Protein AF-A0A1I7LED2-F1 (afdb_monomer_lite)

Structure (mmCIF, N/CA/C/O backbone):
data_AF-A0A1I7LED2-F1
#
_entry.id   AF-A0A1I7LED2-F1
#
loop_
_atom_site.group_PDB
_atom_site.id
_atom_site.type_symbol
_atom_site.label_atom_id
_atom_site.label_alt_id
_atom_site.label_comp_id
_atom_site.label_asym_id
_atom_site.label_entity_id
_atom_site.label_seq_id
_atom_site.pdbx_PDB_ins_code
_atom_site.Cartn_x
_atom_site.Cartn_y
_atom_site.Cartn_z
_atom_site.occupancy
_atom_site.B_iso_or_equiv
_atom_site.auth_seq_id
_atom_site.auth_comp_id
_atom_site.auth_asym_id
_atom_site.auth_atom_id
_atom_site.pdbx_PDB_model_num
ATOM 1 N N . MET A 1 1 ? -9.616 -20.997 16.474 1.00 65.56 1 MET A N 1
ATOM 2 C CA . MET A 1 1 ? -8.635 -20.057 17.051 1.00 65.56 1 MET A CA 1
ATOM 3 C C . MET A 1 1 ? -9.443 -18.910 17.607 1.00 65.56 1 MET A C 1
ATOM 5 O O . MET A 1 1 ? -10.300 -18.427 16.879 1.00 65.56 1 MET A O 1
ATOM 9 N N . ASP A 1 2 ? -9.260 -18.569 18.878 1.00 90.12 2 ASP A N 1
ATOM 10 C CA . ASP A 1 2 ? -10.012 -17.476 19.495 1.00 90.12 2 ASP A CA 1
ATOM 11 C C . ASP A 1 2 ? -9.354 -16.146 19.105 1.00 90.12 2 ASP A C 1
ATOM 13 O O . ASP A 1 2 ? -8.132 -16.003 19.221 1.00 90.12 2 ASP A O 1
ATOM 17 N N . VAL A 1 3 ? -10.131 -15.218 18.549 1.00 92.25 3 VAL A N 1
ATOM 18 C CA . VAL A 1 3 ? -9.619 -13.919 18.093 1.00 92.25 3 VAL A CA 1
ATOM 19 C C . VAL A 1 3 ? -9.541 -12.992 19.301 1.00 92.25 3 VAL A C 1
ATOM 21 O O . VAL A 1 3 ? -10.477 -12.922 20.092 1.00 92.25 3 VAL A O 1
ATOM 24 N N . ARG A 1 4 ? -8.418 -12.281 19.464 1.00 97.19 4 ARG A N 1
ATOM 25 C CA . ARG A 1 4 ? -8.258 -11.333 20.578 1.00 97.19 4 ARG A CA 1
ATOM 26 C C . ARG A 1 4 ? -9.346 -10.247 20.512 1.00 97.19 4 ARG A C 1
ATOM 28 O O . ARG A 1 4 ? -9.600 -9.762 19.406 1.00 97.19 4 ARG A O 1
ATOM 35 N N . PRO A 1 5 ? -9.945 -9.822 21.640 1.00 97.12 5 PRO A N 1
ATOM 36 C CA . PRO A 1 5 ? -11.006 -8.811 21.642 1.00 97.12 5 PRO A CA 1
ATOM 37 C C . PRO A 1 5 ? -10.630 -7.513 20.918 1.00 97.12 5 PRO A C 1
ATOM 39 O O . PRO A 1 5 ? -11.453 -6.943 20.212 1.00 97.12 5 PRO A O 1
ATOM 42 N N . GLU A 1 6 ? -9.375 -7.079 21.025 1.00 97.50 6 GLU A N 1
ATOM 43 C CA . GLU A 1 6 ? -8.868 -5.870 20.370 1.00 97.50 6 GLU A CA 1
ATOM 44 C C . GLU A 1 6 ? -8.836 -6.020 18.844 1.00 97.50 6 GLU A C 1
ATOM 46 O O . GLU A 1 6 ? -9.140 -5.075 18.121 1.00 97.50 6 GLU A O 1
ATOM 51 N N . ILE A 1 7 ? -8.513 -7.222 18.350 1.00 97.31 7 ILE A N 1
ATOM 52 C CA . ILE A 1 7 ? -8.543 -7.535 16.916 1.00 97.31 7 ILE A CA 1
ATOM 53 C C . ILE A 1 7 ? -9.991 -7.561 16.425 1.00 97.31 7 ILE A C 1
ATOM 55 O O . ILE A 1 7 ? -10.271 -7.021 15.361 1.00 97.31 7 ILE A O 1
ATOM 59 N N . ALA A 1 8 ? -10.906 -8.163 17.190 1.00 97.12 8 ALA A N 1
ATOM 60 C CA . ALA A 1 8 ? -12.321 -8.215 16.831 1.00 97.12 8 ALA A CA 1
ATOM 61 C C . ALA A 1 8 ? -12.932 -6.806 16.750 1.00 97.12 8 ALA A C 1
ATOM 63 O O . ALA A 1 8 ? -13.506 -6.448 15.726 1.00 97.12 8 ALA A O 1
ATOM 64 N N . TRP A 1 9 ? -12.721 -5.981 17.779 1.00 97.88 9 TRP A N 1
ATOM 65 C CA . TRP A 1 9 ? -13.191 -4.595 17.800 1.00 97.88 9 TRP A CA 1
ATOM 66 C C . TRP A 1 9 ? -12.614 -3.765 16.646 1.00 97.88 9 TRP A C 1
ATOM 68 O O . TRP A 1 9 ? -13.339 -3.017 15.992 1.00 97.88 9 TRP A O 1
ATOM 78 N N . PHE A 1 10 ? -11.316 -3.903 16.357 1.00 98.25 10 PHE A N 1
ATOM 79 C CA . PHE A 1 10 ? -10.696 -3.143 15.273 1.00 98.25 10 PHE A CA 1
ATOM 80 C C . PHE A 1 10 ? -11.151 -3.624 13.889 1.00 98.25 10 PHE A C 1
ATOM 82 O O . PHE A 1 10 ? -11.354 -2.808 12.992 1.00 98.25 10 PHE A O 1
ATOM 89 N N . ALA A 1 11 ? -11.399 -4.927 13.725 1.00 98.12 11 ALA A N 1
ATOM 90 C CA . ALA A 1 11 ? -11.987 -5.473 12.506 1.00 98.12 11 ALA A CA 1
ATOM 91 C C . ALA A 1 11 ? -13.394 -4.906 12.234 1.00 98.12 11 ALA A C 1
ATOM 93 O O . ALA A 1 11 ? -13.742 -4.686 11.075 1.00 98.12 11 ALA A O 1
ATOM 94 N N . GLU A 1 12 ? -14.183 -4.605 13.271 1.00 97.94 12 GLU A N 1
ATOM 95 C CA . GLU A 1 12 ? -15.464 -3.900 13.107 1.00 97.94 12 GLU A CA 1
ATOM 96 C C . GLU A 1 12 ? -15.264 -2.474 12.567 1.00 97.94 12 GLU A C 1
ATOM 98 O O . GLU A 1 12 ? -15.988 -2.059 11.661 1.00 97.94 12 GLU A O 1
ATOM 103 N N . GLN A 1 13 ? -14.246 -1.745 13.048 1.00 98.38 13 GLN A N 1
ATOM 104 C CA . GLN A 1 13 ? -13.917 -0.404 12.533 1.00 98.38 13 GLN A CA 1
ATOM 105 C C . GLN A 1 13 ? -13.469 -0.458 11.065 1.00 98.38 13 GLN A C 1
ATOM 107 O O . GLN A 1 13 ? -13.922 0.336 10.238 1.00 98.38 13 GLN A O 1
ATOM 112 N N . MET A 1 14 ? -12.625 -1.439 10.730 1.00 98.19 14 MET A N 1
ATOM 113 C CA . MET A 1 14 ? -12.206 -1.729 9.357 1.00 98.19 14 MET A CA 1
ATOM 114 C C . MET A 1 14 ? -13.409 -2.015 8.450 1.00 98.19 14 MET A C 1
ATOM 116 O O . MET A 1 14 ? -13.525 -1.408 7.384 1.00 98.19 14 MET A O 1
ATOM 120 N N . SER A 1 15 ? -14.328 -2.885 8.888 1.00 97.56 15 SER A N 1
ATOM 121 C CA . SER A 1 15 ? -15.534 -3.244 8.132 1.00 97.56 15 SER A CA 1
ATOM 122 C C . SER A 1 15 ? -16.429 -2.034 7.881 1.00 97.56 15 SER A C 1
ATOM 124 O O . SER A 1 15 ? -16.829 -1.811 6.742 1.00 97.56 15 SER A O 1
ATOM 126 N N . GLY A 1 16 ? -16.686 -1.207 8.902 1.00 96.81 16 GLY A N 1
ATOM 127 C CA . GLY A 1 16 ? -17.511 -0.006 8.746 1.00 96.81 16 GLY A CA 1
ATOM 128 C C . GLY A 1 16 ? -16.968 0.952 7.679 1.00 96.81 16 GLY A C 1
ATOM 129 O O . GLY A 1 16 ? -17.722 1.457 6.850 1.00 96.81 16 GLY A O 1
ATOM 130 N N . LYS A 1 17 ? -15.644 1.138 7.622 1.00 95.25 17 LYS A N 1
ATOM 131 C CA . LYS A 1 17 ? -14.985 1.960 6.591 1.00 95.25 17 LYS A CA 1
ATOM 132 C C . LYS A 1 17 ? -15.080 1.360 5.186 1.00 95.25 17 LYS A C 1
ATOM 134 O O . LYS A 1 17 ? -15.196 2.103 4.209 1.00 95.25 17 LYS A O 1
ATOM 139 N N . LEU A 1 18 ? -15.043 0.035 5.058 1.00 95.50 18 LEU A N 1
ATOM 140 C CA . LEU A 1 18 ? -15.263 -0.630 3.771 1.00 95.50 18 LEU A CA 1
ATOM 141 C C . LEU A 1 18 ? -16.712 -0.476 3.306 1.00 95.50 18 LEU A C 1
ATOM 143 O O . LEU A 1 18 ? -16.933 -0.204 2.128 1.00 95.50 18 LEU A O 1
ATOM 147 N N . ASP A 1 19 ? -17.677 -0.576 4.222 1.00 94.88 19 ASP A N 1
ATOM 148 C CA . ASP A 1 19 ? -19.100 -0.401 3.921 1.00 94.88 19 ASP A CA 1
ATOM 149 C C . ASP A 1 19 ? -19.407 1.029 3.450 1.00 94.88 19 ASP A C 1
ATOM 151 O O . ASP A 1 19 ? -20.089 1.217 2.439 1.00 94.88 19 ASP A O 1
ATOM 155 N N . GLU A 1 20 ? -18.833 2.047 4.102 1.00 93.06 20 GLU A N 1
ATOM 156 C CA . GLU A 1 20 ? -18.906 3.446 3.647 1.00 93.06 20 GLU A CA 1
ATOM 157 C C . GLU A 1 20 ? -18.386 3.602 2.203 1.00 93.06 20 GLU A C 1
ATOM 159 O O . GLU A 1 20 ? -18.951 4.339 1.388 1.00 93.06 20 GLU A O 1
ATOM 164 N N . ASN A 1 21 ? -17.326 2.867 1.861 1.00 88.06 21 ASN A N 1
ATOM 165 C CA . ASN A 1 21 ? -16.677 2.890 0.554 1.00 88.06 21 ASN A CA 1
ATOM 166 C C . ASN A 1 21 ? -17.234 1.862 -0.444 1.00 88.06 21 ASN A C 1
ATOM 168 O O . ASN A 1 21 ? -16.735 1.796 -1.567 1.00 88.06 21 ASN A O 1
ATOM 172 N N . ALA A 1 22 ? -18.282 1.106 -0.105 1.00 87.44 22 ALA A N 1
ATOM 173 C CA . ALA A 1 22 ? -18.794 0.024 -0.952 1.00 87.44 22 ALA A CA 1
ATOM 174 C C . ALA A 1 22 ? -19.204 0.500 -2.361 1.00 87.44 22 ALA A C 1
ATOM 176 O O . ALA A 1 22 ? -19.100 -0.239 -3.341 1.00 87.44 22 ALA A O 1
ATOM 177 N N . HIS A 1 23 ? -19.607 1.768 -2.482 1.00 86.88 23 HIS A N 1
ATOM 178 C CA . HIS A 1 23 ? -19.941 2.422 -3.748 1.00 86.88 23 HIS A CA 1
ATOM 179 C C . HIS A 1 23 ? -18.750 2.569 -4.718 1.00 86.88 23 HIS A C 1
ATOM 181 O O . HIS A 1 23 ? -18.970 2.736 -5.915 1.00 86.88 23 HIS A O 1
ATOM 187 N N . LYS A 1 24 ? -17.500 2.495 -4.234 1.00 79.19 24 LYS A N 1
ATOM 188 C CA . LYS A 1 24 ? -16.271 2.577 -5.049 1.00 79.19 24 LYS A CA 1
ATOM 189 C C . LYS A 1 24 ? -15.913 1.251 -5.734 1.00 79.19 24 LYS A C 1
ATOM 191 O O . LYS A 1 24 ? -14.993 1.212 -6.547 1.00 79.19 24 LYS A O 1
ATOM 196 N N . GLY A 1 25 ? -16.652 0.178 -5.443 1.00 81.31 25 GLY A N 1
ATOM 197 C CA . GLY A 1 25 ? -16.343 -1.171 -5.908 1.00 81.31 25 GLY A CA 1
ATOM 198 C C . GLY A 1 25 ? -15.302 -1.876 -5.030 1.00 81.31 25 GLY A C 1
ATOM 199 O O . GLY A 1 25 ? -14.758 -1.308 -4.090 1.00 81.31 25 GLY A O 1
ATOM 200 N N . GLY A 1 26 ? -15.059 -3.159 -5.303 1.00 85.62 26 GLY A N 1
ATOM 201 C CA . GLY A 1 26 ? -14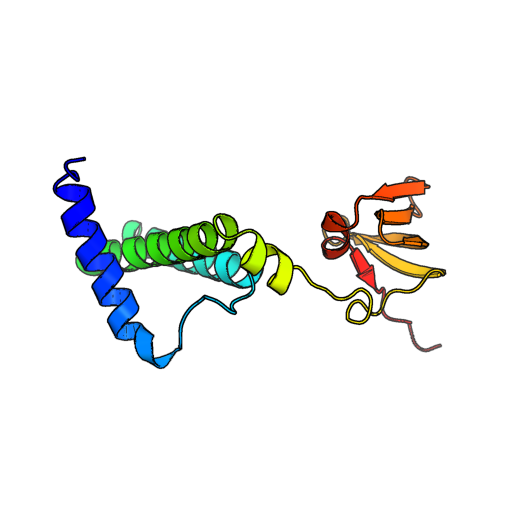.065 -3.952 -4.569 1.00 85.62 26 GLY A CA 1
ATOM 202 C C . GLY A 1 26 ? -12.632 -3.754 -5.080 1.00 85.62 26 GLY A C 1
ATOM 203 O O . GLY A 1 26 ? -12.416 -3.294 -6.196 1.00 85.62 26 GLY A O 1
ATOM 204 N N . TRP A 1 27 ? -11.644 -4.207 -4.306 1.00 90.00 27 TRP A N 1
ATOM 205 C CA . TRP A 1 27 ? -10.206 -4.048 -4.599 1.00 90.00 27 TRP A CA 1
ATOM 206 C C . TRP A 1 27 ? -9.598 -5.137 -5.496 1.00 90.00 27 TRP A C 1
ATOM 208 O O . TRP A 1 27 ? -8.429 -5.072 -5.857 1.00 90.00 27 TRP A O 1
ATOM 218 N N . ASN A 1 28 ? -10.384 -6.139 -5.900 1.00 83.50 28 ASN A N 1
ATOM 219 C CA . ASN A 1 28 ? -9.912 -7.299 -6.674 1.00 83.50 28 ASN A CA 1
ATOM 220 C C . ASN A 1 28 ? -9.277 -6.958 -8.035 1.00 83.50 28 ASN A C 1
ATOM 222 O O . ASN A 1 28 ? -8.716 -7.846 -8.674 1.00 83.50 28 ASN A O 1
ATOM 226 N N . ARG A 1 29 ? -9.474 -5.725 -8.516 1.00 74.31 29 ARG A N 1
ATOM 227 C CA . ARG A 1 29 ? -8.962 -5.211 -9.793 1.00 74.31 29 ARG A CA 1
ATOM 228 C C . ARG A 1 29 ? -8.080 -3.968 -9.628 1.00 74.31 29 ARG A C 1
ATOM 230 O O . ARG A 1 29 ? -7.670 -3.399 -10.632 1.00 74.31 29 ARG A O 1
ATOM 237 N N . CYS A 1 30 ? -7.763 -3.571 -8.397 1.00 78.31 30 CYS A N 1
ATOM 238 C CA . CYS A 1 30 ? -6.863 -2.452 -8.134 1.00 78.31 30 CYS A CA 1
ATOM 239 C C . CYS A 1 30 ? -5.407 -2.856 -8.367 1.00 78.31 30 CYS A C 1
ATOM 241 O O . CYS A 1 30 ? -4.999 -3.940 -7.957 1.00 78.31 30 CYS A O 1
ATOM 243 N N . ASP A 1 31 ? -4.633 -1.980 -8.996 1.00 79.25 31 ASP A N 1
ATOM 244 C CA . ASP A 1 31 ? -3.189 -2.151 -9.118 1.00 79.25 31 ASP A CA 1
ATOM 245 C C . ASP A 1 31 ? -2.520 -2.154 -7.717 1.00 79.25 31 ASP A C 1
ATOM 247 O O . ASP A 1 31 ? -2.846 -1.298 -6.884 1.00 79.25 31 ASP A O 1
ATOM 251 N N . PRO A 1 32 ? -1.611 -3.104 -7.411 1.00 81.56 32 PRO A N 1
ATOM 252 C CA . PRO A 1 32 ? -0.956 -3.170 -6.105 1.00 81.56 32 PRO A CA 1
ATOM 253 C C . PRO A 1 32 ? -0.131 -1.928 -5.746 1.00 81.56 32 PRO A C 1
ATOM 255 O O . PRO A 1 32 ? -0.081 -1.561 -4.570 1.00 81.56 32 PRO A O 1
ATOM 258 N N . TRP A 1 33 ? 0.493 -1.263 -6.724 1.00 81.44 33 TRP A N 1
ATOM 259 C CA . TRP A 1 33 ? 1.259 -0.039 -6.475 1.00 81.44 33 TRP A CA 1
ATOM 260 C C . TRP A 1 33 ? 0.346 1.139 -6.166 1.00 81.44 33 TRP A C 1
ATOM 262 O O . TRP A 1 33 ? 0.638 1.914 -5.257 1.00 81.44 33 TRP A O 1
ATOM 272 N N . TRP A 1 34 ? -0.800 1.231 -6.839 1.00 81.56 34 TRP A N 1
ATOM 273 C CA . TRP A 1 34 ? -1.845 2.189 -6.498 1.00 81.56 34 TRP A CA 1
ATOM 274 C C . TRP A 1 34 ? -2.354 1.983 -5.064 1.00 81.56 34 TRP A C 1
ATOM 276 O O . TRP A 1 34 ? -2.444 2.946 -4.302 1.00 81.56 34 TRP A O 1
ATOM 286 N N . LEU A 1 35 ? -2.614 0.734 -4.654 1.00 86.81 35 LEU A N 1
ATOM 287 C CA . LEU A 1 35 ? -3.007 0.422 -3.272 1.00 86.81 35 LEU A CA 1
ATOM 288 C C . LEU A 1 35 ? -1.914 0.794 -2.261 1.00 86.81 35 LEU A C 1
ATOM 290 O O . LEU A 1 35 ? -2.229 1.294 -1.183 1.00 86.81 35 LEU A O 1
ATOM 294 N N . LEU A 1 36 ? -0.637 0.585 -2.599 1.00 88.12 36 LEU A N 1
ATOM 295 C CA . LEU A 1 36 ? 0.486 1.006 -1.759 1.00 88.12 36 LEU A CA 1
ATOM 296 C C . LEU A 1 36 ? 0.594 2.536 -1.668 1.00 88.12 36 LEU A C 1
ATOM 298 O O . LEU A 1 36 ? 0.886 3.062 -0.595 1.00 88.12 36 LEU A O 1
ATOM 302 N N . GLY A 1 37 ? 0.344 3.247 -2.769 1.00 82.50 37 GLY A N 1
ATOM 303 C CA . GLY A 1 37 ? 0.243 4.705 -2.792 1.00 82.50 37 GLY A CA 1
ATOM 304 C C . GLY A 1 37 ? -0.838 5.197 -1.833 1.00 82.50 37 GLY A C 1
ATOM 305 O O . GLY A 1 37 ? -0.545 5.986 -0.937 1.00 82.50 37 GLY A O 1
ATOM 306 N N . ARG A 1 38 ? -2.048 4.632 -1.930 1.00 94.81 38 ARG A N 1
ATOM 307 C CA . ARG A 1 38 ? -3.149 4.931 -1.005 1.00 94.81 38 ARG A CA 1
ATOM 308 C C . ARG A 1 38 ? -2.797 4.618 0.444 1.00 94.81 38 ARG A C 1
ATOM 310 O O . ARG A 1 38 ? -2.997 5.467 1.296 1.00 94.81 38 ARG A O 1
ATOM 317 N N . LEU A 1 39 ? -2.191 3.465 0.728 1.00 97.00 39 LEU A N 1
ATOM 318 C CA . LEU A 1 39 ? -1.734 3.125 2.080 1.00 97.00 39 LEU A CA 1
ATOM 319 C C . LEU A 1 39 ? -0.819 4.206 2.671 1.00 97.00 39 LEU A C 1
ATOM 321 O O . LEU A 1 39 ? -0.957 4.552 3.843 1.00 97.00 39 LEU A O 1
ATOM 325 N N . ARG A 1 40 ? 0.122 4.732 1.876 1.00 93.19 40 ARG A N 1
ATOM 326 C CA . ARG A 1 40 ? 1.037 5.799 2.312 1.00 93.19 40 ARG A CA 1
ATOM 327 C C . ARG A 1 40 ? 0.299 7.107 2.590 1.00 93.19 40 ARG A C 1
ATOM 329 O O . ARG A 1 40 ? 0.654 7.789 3.547 1.00 93.19 40 ARG A O 1
ATOM 336 N N . GLU A 1 41 ? -0.705 7.436 1.783 1.00 91.44 41 GLU A N 1
ATOM 337 C CA . GLU A 1 41 ? -1.563 8.606 1.999 1.00 91.44 41 GLU A CA 1
ATOM 338 C C . GLU A 1 41 ? -2.331 8.482 3.323 1.00 91.44 41 GLU A C 1
ATOM 340 O O . GLU A 1 41 ? -2.192 9.354 4.176 1.00 91.44 41 GLU A O 1
ATOM 345 N N . GLU A 1 42 ? -3.015 7.359 3.568 1.00 97.19 42 GLU A N 1
ATOM 346 C CA . GLU A 1 42 ? -3.749 7.136 4.829 1.00 97.19 42 GLU A CA 1
ATOM 347 C C . GLU A 1 42 ? -2.810 7.132 6.049 1.00 97.19 42 GLU A C 1
ATOM 349 O O . GLU A 1 42 ? -3.150 7.611 7.130 1.00 97.19 42 GLU A O 1
ATOM 354 N N . ALA A 1 43 ? -1.578 6.632 5.892 1.00 97.88 43 ALA A N 1
ATOM 355 C CA . ALA A 1 43 ? -0.579 6.671 6.958 1.00 97.88 43 ALA A CA 1
ATOM 356 C C . ALA A 1 43 ? -0.131 8.106 7.280 1.00 97.88 43 ALA A C 1
ATOM 358 O O . ALA A 1 43 ? 0.115 8.426 8.447 1.00 97.88 43 ALA A O 1
ATOM 359 N N . ALA A 1 44 ? -0.042 8.977 6.270 1.00 95.56 44 ALA A N 1
ATOM 360 C CA . ALA A 1 44 ? 0.235 10.395 6.469 1.00 95.56 44 ALA A CA 1
ATOM 361 C C . ALA A 1 44 ? -0.942 11.108 7.159 1.00 95.56 44 ALA A C 1
ATOM 363 O O . ALA A 1 44 ? -0.712 11.932 8.048 1.00 95.56 44 ALA A O 1
ATOM 364 N N . GLU A 1 45 ? -2.187 10.759 6.819 1.00 95.19 45 GLU A N 1
ATOM 365 C CA . GLU A 1 45 ? -3.391 11.271 7.493 1.00 95.19 45 GLU A CA 1
ATOM 366 C C . GLU A 1 45 ? -3.449 10.828 8.962 1.00 95.19 45 GLU A C 1
ATOM 368 O O . GLU A 1 45 ? -3.642 11.659 9.855 1.00 95.19 45 GLU A O 1
ATOM 373 N N . LEU A 1 46 ? -3.148 9.557 9.245 1.00 97.12 46 LEU A N 1
ATOM 374 C CA . LEU A 1 46 ? -3.009 9.048 10.610 1.00 97.12 46 LEU A CA 1
ATOM 375 C C . LEU A 1 46 ? -1.928 9.808 11.390 1.00 97.12 46 LEU A C 1
ATOM 377 O O . LEU A 1 46 ? -2.162 10.239 12.521 1.00 97.12 46 LEU A O 1
ATOM 381 N N . GLN A 1 47 ? -0.749 10.006 10.794 1.00 96.94 47 GLN A N 1
ATOM 382 C CA . GLN A 1 47 ? 0.326 10.768 11.427 1.00 96.94 47 GLN A CA 1
ATOM 383 C C . GLN A 1 47 ? -0.125 12.202 11.741 1.00 96.94 47 GLN A C 1
ATOM 385 O O . GLN A 1 47 ? 0.122 12.699 12.842 1.00 96.94 47 GLN A O 1
ATOM 390 N N . ALA A 1 48 ? -0.812 12.862 10.807 1.00 94.94 48 ALA A N 1
ATOM 391 C CA . ALA A 1 48 ? -1.353 14.201 11.011 1.00 94.94 48 ALA A CA 1
ATOM 392 C C . ALA A 1 48 ? -2.378 14.236 12.159 1.00 94.94 48 ALA A C 1
ATOM 394 O O . ALA A 1 48 ? -2.284 15.109 13.027 1.00 94.94 48 ALA A O 1
ATOM 395 N N . ALA A 1 49 ? -3.289 13.260 12.222 1.00 95.19 49 ALA A N 1
ATOM 396 C CA . ALA A 1 49 ? -4.278 13.129 13.293 1.00 95.19 49 ALA A CA 1
ATOM 397 C C . ALA A 1 49 ? -3.632 12.899 14.671 1.00 95.19 49 ALA A C 1
ATOM 399 O O . ALA A 1 49 ? -4.123 13.405 15.679 1.00 95.19 49 ALA A O 1
ATOM 400 N N . MET A 1 50 ? -2.508 12.179 14.730 1.00 94.38 50 MET A N 1
ATOM 401 C CA . MET A 1 50 ? -1.748 11.978 15.969 1.00 94.38 50 MET A CA 1
ATOM 402 C C . MET A 1 50 ? -0.991 13.236 16.419 1.00 94.38 50 MET A C 1
ATOM 404 O O . MET A 1 50 ? -0.878 13.486 17.619 1.00 94.38 50 MET A O 1
ATOM 408 N N . MET A 1 51 ? -0.446 14.018 15.480 1.00 91.69 51 MET A N 1
ATOM 409 C CA . MET A 1 51 ? 0.318 15.239 15.784 1.00 91.69 51 MET A CA 1
ATOM 410 C C . MET A 1 51 ? -0.571 16.411 16.196 1.00 91.69 51 MET A C 1
ATOM 412 O O . MET A 1 51 ? -0.160 17.243 17.005 1.00 91.69 51 MET A O 1
ATOM 416 N N . ASN A 1 52 ? -1.780 16.481 15.646 1.00 84.88 52 ASN A N 1
ATOM 417 C CA . ASN A 1 52 ? -2.791 17.449 16.035 1.00 84.88 52 ASN A CA 1
ATOM 418 C C . ASN A 1 52 ? -4.015 16.691 16.556 1.00 84.88 52 ASN A C 1
ATOM 420 O O . ASN A 1 52 ? -4.983 16.529 15.808 1.00 84.88 52 ASN A O 1
ATOM 424 N N . PRO A 1 53 ? -3.950 16.172 17.799 1.00 65.44 53 PRO A N 1
ATOM 425 C CA . PRO A 1 53 ? -4.984 15.310 18.344 1.00 65.44 53 PRO A CA 1
ATOM 426 C C . PRO A 1 53 ? -6.288 16.096 18.483 1.00 65.44 53 PRO A C 1
ATOM 428 O O . PRO A 1 53 ? -6.522 16.803 19.462 1.00 65.44 53 PRO A O 1
ATOM 431 N N . GLY A 1 54 ? -7.121 15.983 17.452 1.00 74.62 54 GLY A N 1
ATOM 432 C CA . GLY A 1 54 ? -8.520 16.368 17.476 1.00 74.62 54 GLY A CA 1
ATOM 433 C C . GLY A 1 54 ? -9.338 15.300 18.198 1.00 74.62 54 GLY A C 1
ATOM 434 O O . GLY A 1 54 ? -9.009 14.869 19.301 1.00 74.62 54 GLY A O 1
ATOM 435 N N . ALA A 1 55 ? -10.418 14.854 17.565 1.00 85.19 55 ALA A N 1
ATOM 436 C CA . ALA A 1 55 ? -11.263 13.797 18.105 1.00 85.19 55 ALA A CA 1
ATOM 437 C C . ALA A 1 55 ? -10.569 12.417 17.965 1.00 85.19 55 ALA A C 1
ATOM 439 O O . ALA A 1 55 ? -10.124 12.092 16.859 1.00 85.19 55 ALA A O 1
ATOM 440 N N . PRO A 1 56 ? -10.464 11.595 19.034 1.00 92.62 56 PRO A N 1
ATOM 441 C CA . PRO A 1 56 ? -9.861 10.253 18.986 1.00 92.62 56 PRO A CA 1
ATOM 442 C C . PRO A 1 56 ? -10.429 9.346 17.887 1.00 92.62 56 PRO A C 1
ATOM 444 O O . PRO A 1 56 ? -9.730 8.487 17.355 1.00 92.62 56 PRO A O 1
ATOM 447 N N . GLU A 1 57 ? -11.685 9.566 17.514 1.00 94.31 57 GLU A N 1
ATOM 448 C CA . GLU A 1 57 ? -12.385 8.870 16.442 1.00 94.31 57 GLU A CA 1
ATOM 449 C C . GLU A 1 57 ? -11.694 9.049 15.084 1.00 94.31 57 GLU A C 1
ATOM 451 O O . GLU A 1 57 ? -11.711 8.126 14.276 1.00 94.31 57 GLU A O 1
ATOM 456 N N . VAL A 1 58 ? -11.044 10.193 14.837 1.00 95.00 58 VAL A N 1
ATOM 457 C CA . VAL A 1 58 ? -10.281 10.430 13.599 1.00 95.00 58 VAL A CA 1
ATOM 458 C C . VAL A 1 58 ? -9.069 9.504 13.542 1.00 95.00 58 VAL A C 1
ATOM 460 O O . VAL A 1 58 ? -8.875 8.811 12.552 1.00 95.00 58 VAL A O 1
ATOM 463 N N . ILE A 1 59 ? -8.312 9.397 14.638 1.00 96.44 59 ILE A N 1
ATOM 464 C CA . ILE A 1 59 ? -7.150 8.496 14.726 1.00 96.44 59 ILE A CA 1
ATOM 465 C C . ILE A 1 59 ? -7.580 7.043 14.480 1.00 96.44 59 ILE A C 1
ATOM 467 O O . ILE A 1 59 ? -6.917 6.319 13.741 1.00 96.44 59 ILE A O 1
ATOM 471 N N . ILE A 1 60 ? -8.702 6.617 15.071 1.00 97.25 60 ILE A N 1
ATOM 472 C CA . ILE A 1 60 ? -9.245 5.264 14.881 1.00 97.25 60 ILE A CA 1
ATOM 473 C C . ILE A 1 60 ? -9.619 5.026 13.412 1.00 97.25 60 ILE A C 1
ATOM 475 O O . ILE A 1 60 ? -9.323 3.957 12.876 1.00 97.25 60 ILE A O 1
ATOM 479 N N . ARG A 1 61 ? -10.244 6.012 12.757 1.00 96.25 61 ARG A N 1
ATOM 480 C CA . ARG A 1 61 ? -10.668 5.914 11.354 1.00 96.25 61 ARG A CA 1
ATOM 481 C C . ARG A 1 61 ? -9.488 5.844 10.390 1.00 96.25 61 ARG A C 1
ATOM 483 O O . ARG A 1 61 ? -9.497 4.950 9.547 1.00 96.25 61 ARG A O 1
ATOM 490 N N . GLU A 1 62 ? -8.469 6.684 10.558 1.00 97.62 62 GLU A N 1
ATOM 491 C CA . GLU A 1 62 ? -7.305 6.646 9.659 1.00 97.62 62 GLU A CA 1
ATOM 492 C C . GLU A 1 62 ? -6.444 5.402 9.903 1.00 97.62 62 GLU A C 1
ATOM 494 O O . GLU A 1 62 ? -5.941 4.785 8.965 1.00 97.62 62 GLU A O 1
ATOM 499 N N . ALA A 1 63 ? -6.351 4.929 11.152 1.00 98.12 63 ALA A N 1
ATOM 500 C CA . ALA A 1 63 ? -5.724 3.640 11.434 1.00 98.12 63 ALA A CA 1
ATOM 501 C C . ALA A 1 63 ? -6.461 2.481 10.741 1.00 98.12 63 ALA A C 1
ATOM 503 O O . ALA A 1 63 ? -5.815 1.575 10.203 1.00 98.12 63 ALA A O 1
ATOM 504 N N . ALA A 1 64 ? -7.798 2.500 10.736 1.00 98.19 64 ALA A N 1
ATOM 505 C CA . ALA A 1 64 ? -8.604 1.501 10.042 1.00 98.19 64 ALA A CA 1
ATOM 506 C C . ALA A 1 64 ? -8.398 1.549 8.518 1.00 98.19 64 ALA A C 1
ATOM 508 O O . ALA A 1 64 ? -8.326 0.489 7.897 1.00 98.19 64 ALA A O 1
ATOM 509 N N . ASP A 1 65 ? -8.232 2.730 7.918 1.00 97.88 65 ASP A N 1
ATOM 510 C CA . ASP A 1 65 ? -7.932 2.860 6.486 1.00 97.88 65 ASP A CA 1
ATOM 511 C C . ASP A 1 65 ? -6.545 2.322 6.120 1.00 97.88 65 ASP A C 1
ATOM 513 O O . ASP A 1 65 ? -6.428 1.522 5.184 1.00 97.88 65 ASP A O 1
ATOM 517 N N . VAL A 1 66 ? -5.509 2.633 6.909 1.00 98.44 66 VAL A N 1
ATOM 518 C CA . VAL A 1 66 ? -4.172 2.032 6.740 1.00 98.44 66 VAL A CA 1
ATOM 519 C C . VAL A 1 66 ? -4.255 0.504 6.781 1.00 98.44 66 VAL A C 1
ATOM 521 O O . VAL A 1 66 ? -3.713 -0.185 5.910 1.00 98.44 66 VAL A O 1
ATOM 524 N N . ALA A 1 67 ? -4.958 -0.041 7.777 1.00 98.44 67 ALA A N 1
ATOM 525 C CA . ALA A 1 67 ? -5.135 -1.481 7.921 1.00 98.44 67 ALA A CA 1
ATOM 526 C C . ALA A 1 67 ? -5.932 -2.090 6.759 1.00 98.44 67 ALA A C 1
ATOM 528 O O . ALA A 1 67 ? -5.587 -3.174 6.284 1.00 98.44 67 ALA A O 1
ATOM 529 N N . ASN A 1 68 ? -6.960 -1.397 6.269 1.00 98.38 68 ASN A N 1
ATOM 530 C CA . ASN A 1 68 ? -7.757 -1.826 5.127 1.00 98.38 68 ASN A CA 1
ATOM 531 C C . ASN A 1 68 ? -6.902 -1.932 3.864 1.00 98.38 68 ASN A C 1
ATOM 533 O O . ASN A 1 68 ? -6.904 -2.990 3.238 1.00 98.38 68 ASN A O 1
ATOM 537 N N . PHE A 1 69 ? -6.109 -0.915 3.516 1.00 97.00 69 PHE A N 1
ATOM 538 C CA . PHE A 1 69 ? -5.224 -1.009 2.349 1.00 97.00 69 PHE A CA 1
ATOM 539 C C . PHE A 1 69 ? -4.154 -2.093 2.514 1.00 97.00 69 PHE A C 1
ATOM 541 O O . PHE A 1 69 ? -3.911 -2.856 1.577 1.00 97.00 69 PHE A O 1
ATOM 548 N N . ALA A 1 70 ? -3.568 -2.240 3.707 1.00 97.88 70 ALA A N 1
ATOM 549 C CA . ALA A 1 70 ? -2.621 -3.322 3.982 1.00 97.88 70 ALA A CA 1
ATOM 550 C C . ALA A 1 70 ? -3.269 -4.705 3.783 1.00 97.88 70 ALA A C 1
ATOM 552 O O . ALA A 1 70 ? -2.687 -5.592 3.155 1.00 97.88 70 ALA A O 1
ATOM 553 N N . MET A 1 71 ? -4.503 -4.877 4.265 1.00 97.06 71 MET A N 1
ATOM 554 C CA . MET A 1 71 ? -5.289 -6.094 4.082 1.00 97.06 71 MET A CA 1
ATOM 555 C C . MET A 1 71 ? -5.622 -6.342 2.606 1.00 97.06 71 MET A C 1
ATOM 557 O O . MET A 1 71 ? -5.509 -7.480 2.159 1.00 97.06 71 MET A O 1
ATOM 561 N N . MET A 1 72 ? -6.007 -5.318 1.838 1.00 94.12 72 MET A N 1
ATOM 562 C CA . MET A 1 72 ? -6.287 -5.450 0.401 1.00 94.12 72 MET A CA 1
ATOM 563 C C . MET A 1 72 ? -5.054 -5.941 -0.365 1.00 94.12 72 MET A C 1
ATOM 565 O O . MET A 1 72 ? -5.158 -6.871 -1.165 1.00 94.12 72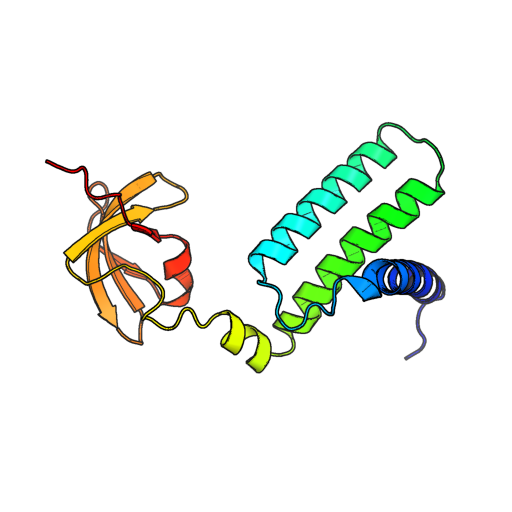 MET A O 1
ATOM 569 N N . ILE A 1 73 ? -3.877 -5.373 -0.078 1.00 92.50 73 ILE A N 1
ATOM 570 C CA . ILE A 1 73 ? -2.600 -5.810 -0.662 1.00 92.50 73 ILE A CA 1
ATOM 571 C C . ILE A 1 73 ? -2.317 -7.268 -0.282 1.00 92.50 73 ILE A C 1
ATOM 573 O O . ILE A 1 73 ? -2.007 -8.082 -1.151 1.00 92.50 73 ILE A O 1
ATOM 577 N N . ALA A 1 74 ? -2.477 -7.625 0.996 1.00 94.69 74 ALA A N 1
ATOM 578 C CA . ALA A 1 74 ? -2.296 -8.998 1.460 1.00 94.69 74 ALA A CA 1
ATOM 579 C C . ALA A 1 74 ? -3.292 -9.978 0.808 1.00 94.69 74 ALA A C 1
ATOM 581 O O . ALA A 1 74 ? -2.919 -11.108 0.490 1.00 94.69 74 ALA A O 1
ATOM 582 N N . ASP A 1 75 ? -4.541 -9.561 0.575 1.00 93.19 75 ASP A N 1
ATOM 583 C CA . ASP A 1 75 ? -5.569 -10.365 -0.093 1.00 93.19 75 ASP A CA 1
ATOM 584 C C . ASP A 1 75 ? -5.253 -10.609 -1.575 1.00 93.19 75 ASP A C 1
ATOM 586 O O . ASP A 1 75 ? -5.460 -11.716 -2.080 1.00 93.19 75 ASP A O 1
ATOM 590 N N . LEU A 1 76 ? -4.702 -9.609 -2.267 1.00 87.69 76 LEU A N 1
ATOM 591 C CA . LEU A 1 76 ? -4.204 -9.784 -3.630 1.00 87.69 76 LEU A CA 1
ATOM 592 C C . LEU A 1 76 ? -2.970 -10.689 -3.654 1.00 87.69 76 LEU A C 1
ATOM 594 O O . LEU A 1 76 ? -2.932 -11.638 -4.433 1.00 87.69 76 LEU A O 1
ATOM 598 N N . ALA A 1 77 ? -1.998 -10.457 -2.770 1.00 86.00 77 ALA A N 1
ATOM 599 C CA . ALA A 1 77 ? -0.749 -11.216 -2.724 1.00 86.00 77 ALA A CA 1
ATOM 600 C C . ALA A 1 77 ? -0.958 -12.697 -2.367 1.00 86.00 77 ALA A C 1
ATOM 602 O O . ALA A 1 77 ? -0.346 -13.574 -2.979 1.00 86.00 77 ALA A O 1
ATOM 603 N N . ARG A 1 78 ? -1.860 -13.010 -1.421 1.00 86.88 78 ARG A N 1
ATOM 604 C CA . ARG A 1 78 ? -2.186 -14.407 -1.067 1.00 86.88 78 ARG A CA 1
ATOM 605 C C . ARG A 1 78 ? -2.899 -15.156 -2.192 1.00 86.88 78 ARG A C 1
ATOM 607 O O . ARG A 1 78 ? -3.001 -16.379 -2.142 1.00 86.88 78 ARG A O 1
ATOM 614 N N . ASN A 1 79 ? -3.429 -14.437 -3.179 1.00 78.94 79 ASN A N 1
ATOM 615 C CA . ASN A 1 79 ? -4.096 -15.002 -4.336 1.00 78.94 79 ASN A CA 1
ATOM 616 C C . ASN A 1 79 ? -3.203 -14.809 -5.567 1.00 78.94 79 ASN A C 1
ATOM 618 O O . ASN A 1 79 ? -3.410 -13.895 -6.362 1.00 78.94 79 ASN A O 1
ATOM 622 N N . THR A 1 80 ? -2.196 -15.677 -5.709 1.00 60.09 80 THR A N 1
ATOM 623 C CA . THR A 1 80 ? -1.137 -15.589 -6.732 1.00 60.09 80 THR A CA 1
ATOM 624 C C . THR A 1 80 ? -1.696 -15.459 -8.149 1.00 60.09 80 THR A C 1
ATOM 626 O O . THR A 1 80 ? -1.133 -14.745 -8.968 1.00 60.09 80 THR A O 1
ATOM 629 N N . ASP A 1 81 ? -2.857 -16.056 -8.418 1.00 61.84 81 ASP A N 1
ATOM 630 C CA . ASP A 1 81 ? -3.588 -15.899 -9.674 1.00 61.84 81 ASP A CA 1
ATOM 631 C C . ASP A 1 81 ? -4.092 -14.468 -9.905 1.00 61.84 81 ASP A C 1
ATOM 633 O O . ASP A 1 81 ? -4.013 -13.967 -11.023 1.00 61.84 81 ASP A O 1
ATOM 637 N N . LYS A 1 82 ? -4.625 -13.796 -8.876 1.00 60.62 82 LYS A N 1
ATOM 638 C CA . LYS A 1 82 ? -5.027 -12.381 -8.965 1.00 60.62 82 LYS A CA 1
ATOM 639 C C . LYS A 1 82 ? -3.800 -11.479 -9.083 1.00 60.62 82 LYS A C 1
ATOM 641 O O . LYS A 1 82 ? -3.775 -10.627 -9.964 1.00 60.62 82 LYS A O 1
ATOM 646 N N . TRP A 1 83 ? -2.776 -11.729 -8.264 1.00 54.19 83 TRP A N 1
ATOM 647 C CA . TRP A 1 83 ? -1.497 -11.016 -8.293 1.00 54.19 83 TRP A CA 1
ATOM 648 C C . TRP A 1 83 ? -0.842 -11.074 -9.681 1.00 54.19 83 TRP A C 1
ATOM 650 O O . TRP A 1 83 ? -0.464 -10.048 -10.235 1.00 54.19 83 TRP A O 1
ATOM 660 N N . MET A 1 84 ? -0.784 -12.262 -10.291 1.00 50.34 84 MET A N 1
ATOM 661 C CA . MET A 1 84 ? -0.216 -12.484 -11.627 1.00 50.34 84 MET A CA 1
ATOM 662 C C . MET A 1 84 ? -1.112 -11.946 -12.753 1.00 50.34 84 MET A C 1
ATOM 664 O O . MET A 1 84 ? -0.595 -11.419 -13.732 1.00 50.34 84 MET A O 1
ATOM 668 N N . ARG A 1 85 ? -2.448 -12.033 -12.634 1.00 52.06 85 ARG A N 1
ATOM 669 C CA . ARG A 1 85 ? -3.382 -11.457 -13.628 1.00 52.06 85 ARG A CA 1
ATOM 670 C C . ARG A 1 85 ? -3.336 -9.932 -13.675 1.00 52.06 85 ARG A C 1
ATOM 672 O O . ARG A 1 85 ? -3.665 -9.375 -14.712 1.00 52.06 85 ARG A O 1
ATOM 679 N N . GLN A 1 86 ? -2.948 -9.278 -12.582 1.00 50.12 86 GLN A N 1
ATOM 680 C CA . GLN A 1 86 ? -2.769 -7.825 -12.529 1.00 50.12 86 GLN A CA 1
ATOM 681 C C . GLN A 1 86 ? -1.327 -7.384 -12.801 1.00 50.12 86 GLN A C 1
ATOM 683 O O . GLN A 1 86 ? -1.129 -6.299 -13.326 1.00 50.12 86 GLN A O 1
ATOM 688 N N . ARG A 1 87 ? -0.329 -8.238 -12.515 1.00 45.41 87 ARG A N 1
ATOM 689 C CA . ARG A 1 87 ? 1.064 -8.067 -12.972 1.00 45.41 87 ARG A CA 1
ATOM 690 C C . ARG A 1 87 ? 1.284 -8.447 -14.435 1.00 45.41 87 ARG A C 1
ATOM 692 O O . ARG A 1 87 ? 2.399 -8.281 -14.919 1.00 45.41 87 ARG A O 1
ATOM 699 N N . ARG A 1 88 ? 0.256 -8.905 -15.162 1.00 43.69 88 ARG A N 1
ATOM 700 C CA . ARG A 1 88 ? 0.266 -8.822 -16.625 1.00 43.69 88 ARG A CA 1
ATOM 701 C C . ARG A 1 88 ? 0.198 -7.338 -17.008 1.00 43.69 88 ARG A C 1
ATOM 703 O O . ARG A 1 88 ? -0.834 -6.845 -17.436 1.00 43.69 88 ARG A O 1
ATOM 710 N N . TYR A 1 89 ? 1.342 -6.665 -16.936 1.00 43.75 89 TYR A N 1
ATOM 711 C CA . TYR A 1 89 ? 1.826 -6.093 -18.177 1.00 43.75 89 TYR A CA 1
ATOM 712 C C . TYR A 1 89 ? 1.909 -7.281 -19.131 1.00 43.75 89 TYR A C 1
ATOM 714 O O . TYR A 1 89 ? 2.786 -8.139 -19.013 1.00 43.75 89 TYR A O 1
ATOM 722 N N . GLU A 1 90 ? 0.914 -7.433 -20.003 1.00 40.94 90 GLU A N 1
ATOM 723 C CA . GLU A 1 90 ? 1.208 -8.171 -21.219 1.00 40.94 90 GLU A CA 1
ATOM 724 C C . GLU A 1 90 ? 2.413 -7.446 -21.829 1.00 40.94 90 GLU A C 1
ATOM 726 O O . GLU A 1 90 ? 2.468 -6.217 -21.797 1.00 40.94 90 GLU A O 1
ATOM 731 N N . ALA A 1 91 ? 3.412 -8.170 -22.334 1.00 41.25 91 ALA A N 1
ATOM 732 C CA . ALA A 1 91 ? 4.581 -7.560 -22.981 1.00 41.25 91 ALA A CA 1
ATOM 733 C C . ALA A 1 91 ? 4.201 -6.596 -24.137 1.00 41.25 91 ALA A C 1
ATOM 735 O O . ALA A 1 91 ? 5.059 -5.947 -24.713 1.00 41.25 91 ALA A O 1
ATOM 736 N N . THR A 1 92 ? 2.911 -6.515 -24.470 1.00 39.28 92 THR A N 1
ATOM 737 C CA . THR A 1 92 ? 2.257 -5.612 -25.411 1.00 39.28 92 THR A CA 1
ATOM 738 C C . THR A 1 92 ? 1.847 -4.247 -24.835 1.00 39.28 92 THR A C 1
ATOM 740 O O . THR A 1 92 ? 1.543 -3.364 -25.628 1.00 39.28 92 THR A O 1
ATOM 743 N N . ASP A 1 93 ? 1.822 -4.056 -23.508 1.00 44.03 93 ASP A N 1
ATOM 744 C CA . ASP A 1 93 ? 1.409 -2.796 -22.849 1.00 44.03 93 ASP A CA 1
ATOM 745 C C . ASP A 1 93 ? 2.589 -1.962 -22.317 1.00 44.03 93 ASP A C 1
ATOM 747 O O . ASP A 1 93 ? 2.405 -0.837 -21.850 1.00 44.03 93 ASP A O 1
ATOM 751 N N . ILE A 1 94 ? 3.812 -2.489 -22.402 1.00 54.12 94 ILE A N 1
ATOM 752 C CA . ILE A 1 94 ? 5.036 -1.716 -22.189 1.00 54.12 94 ILE A CA 1
ATOM 753 C C . ILE A 1 94 ? 5.510 -1.293 -23.581 1.00 54.12 94 ILE A C 1
ATOM 755 O O . ILE A 1 94 ? 5.881 -2.164 -24.367 1.00 54.12 94 ILE A O 1
ATOM 759 N N . PRO A 1 95 ? 5.498 0.005 -23.931 1.00 61.75 95 PRO A N 1
ATOM 760 C CA . PRO A 1 95 ? 5.913 0.482 -25.247 1.00 61.75 95 PRO A CA 1
ATOM 761 C C . PRO A 1 95 ? 7.447 0.525 -25.333 1.00 61.75 95 PRO A C 1
ATOM 763 O O . PRO A 1 95 ? 8.028 1.580 -25.573 1.00 61.75 95 PRO A O 1
ATOM 766 N N . ILE A 1 96 ? 8.098 -0.597 -25.024 1.00 70.62 96 ILE A N 1
ATOM 767 C CA . ILE A 1 96 ? 9.547 -0.750 -25.032 1.00 70.62 96 ILE A CA 1
ATOM 768 C C . ILE A 1 96 ? 9.882 -1.982 -25.867 1.00 70.62 96 ILE A C 1
ATOM 770 O O . ILE A 1 96 ? 9.537 -3.111 -25.520 1.00 70.62 96 ILE A O 1
ATOM 774 N N . GLU A 1 97 ? 10.593 -1.753 -26.957 1.00 80.44 97 GLU A N 1
ATOM 775 C CA . GLU A 1 97 ? 11.122 -2.771 -27.848 1.00 80.44 97 GLU A CA 1
ATOM 776 C C . GLU A 1 97 ? 12.645 -2.887 -27.693 1.00 80.44 97 GLU A C 1
ATOM 778 O O . GLU A 1 97 ? 13.328 -2.020 -27.140 1.00 80.44 97 GLU A O 1
ATOM 783 N N . VAL A 1 98 ? 13.213 -3.976 -28.213 1.00 85.81 98 VAL A N 1
ATOM 784 C CA . VAL A 1 98 ? 14.669 -4.075 -28.357 1.00 85.81 98 VAL A CA 1
ATOM 785 C C . VAL A 1 98 ? 15.167 -2.919 -29.226 1.00 85.81 98 VAL A C 1
ATOM 787 O O . VAL A 1 98 ? 14.701 -2.722 -30.345 1.00 85.81 98 VAL A O 1
ATOM 790 N N . GLY A 1 99 ? 16.145 -2.175 -28.714 1.00 85.62 99 GLY A N 1
ATOM 791 C CA . GLY A 1 99 ? 16.692 -0.970 -29.330 1.00 85.62 99 GLY A CA 1
ATOM 792 C C . GLY A 1 99 ? 16.126 0.338 -28.777 1.00 85.62 99 GLY A C 1
ATOM 793 O O . GLY A 1 99 ? 16.721 1.386 -29.035 1.00 85.62 99 GLY A O 1
ATOM 794 N N . ASP A 1 100 ? 15.044 0.307 -27.992 1.00 87.31 100 ASP A N 1
ATOM 795 C CA . ASP A 1 100 ? 14.510 1.525 -27.388 1.00 87.31 100 ASP A CA 1
ATOM 796 C C . ASP A 1 100 ? 15.442 2.092 -26.316 1.00 87.31 100 ASP A C 1
ATOM 798 O O . ASP A 1 100 ? 16.139 1.376 -25.584 1.00 87.31 100 ASP A O 1
ATOM 802 N N . ARG A 1 101 ? 15.432 3.426 -26.231 1.00 91.12 101 ARG A N 1
ATOM 803 C CA . ARG A 1 101 ? 16.095 4.176 -25.169 1.00 91.12 101 ARG A CA 1
ATOM 804 C C . ARG A 1 101 ? 15.202 4.206 -23.950 1.00 91.12 101 ARG A C 1
ATOM 806 O O . ARG A 1 101 ? 14.024 4.546 -24.030 1.00 91.12 101 ARG A O 1
ATOM 813 N N . VAL A 1 102 ? 15.795 3.884 -22.816 1.00 88.56 102 VAL A N 1
ATOM 814 C CA . VAL A 1 102 ? 15.091 3.752 -21.551 1.00 88.56 102 VAL A CA 1
ATOM 815 C C . VAL A 1 102 ? 15.854 4.436 -20.433 1.00 88.56 102 VAL A C 1
ATOM 817 O O . VAL A 1 102 ? 17.025 4.777 -20.580 1.00 88.56 102 VAL A O 1
ATOM 820 N N . CYS A 1 103 ? 15.180 4.660 -19.320 1.00 87.06 103 CYS A N 1
ATOM 821 C CA . CYS A 1 103 ? 15.722 5.322 -18.153 1.00 87.06 103 CYS A CA 1
ATOM 822 C C . CYS A 1 103 ? 15.324 4.536 -16.908 1.00 87.06 103 CYS A C 1
ATOM 824 O O . CYS A 1 103 ? 14.173 4.106 -16.785 1.00 87.06 103 CYS A O 1
ATOM 826 N N . ASP A 1 104 ? 16.287 4.339 -16.014 1.00 84.12 104 ASP A N 1
ATOM 827 C CA . ASP A 1 104 ? 16.046 3.799 -14.684 1.00 84.12 104 ASP A CA 1
ATOM 828 C C . ASP A 1 104 ? 15.244 4.817 -13.860 1.00 84.12 104 ASP A C 1
ATOM 830 O O . ASP A 1 104 ? 15.558 6.008 -13.823 1.00 84.12 104 ASP A O 1
ATOM 834 N N . SER A 1 105 ? 14.160 4.365 -13.240 1.00 76.69 105 SER A N 1
ATOM 835 C CA . SER A 1 105 ? 13.198 5.253 -12.578 1.00 76.69 105 SER A CA 1
ATOM 836 C C . SER A 1 105 ? 13.718 5.830 -11.262 1.00 76.69 105 SER A C 1
ATOM 838 O O . SER A 1 105 ? 13.209 6.862 -10.828 1.00 76.69 105 SER A O 1
ATOM 840 N N . ASP A 1 106 ? 14.727 5.205 -10.652 1.00 76.38 106 ASP A N 1
ATOM 841 C CA . ASP A 1 106 ? 15.289 5.629 -9.368 1.00 76.38 106 ASP A CA 1
ATOM 842 C C . ASP A 1 106 ? 16.515 6.529 -9.551 1.00 76.38 106 ASP A C 1
ATOM 844 O O . ASP A 1 106 ? 16.701 7.509 -8.828 1.00 76.38 106 ASP A O 1
ATOM 848 N N . THR A 1 107 ? 17.371 6.193 -10.512 1.00 80.69 107 THR A N 1
ATOM 849 C CA . THR A 1 107 ? 18.665 6.857 -10.732 1.00 80.69 107 THR A CA 1
ATOM 850 C C . THR A 1 107 ? 18.645 7.858 -11.880 1.00 80.69 107 THR A C 1
ATOM 852 O O . THR A 1 107 ? 19.598 8.615 -12.052 1.00 80.69 107 THR A O 1
ATOM 855 N N . GLU A 1 108 ? 17.577 7.851 -12.678 1.00 82.19 108 GLU A N 1
ATOM 856 C CA . GLU A 1 108 ? 17.470 8.546 -13.961 1.00 82.19 108 GLU A CA 1
ATOM 857 C C . GLU A 1 108 ? 18.568 8.174 -14.979 1.00 82.19 108 GLU A C 1
ATOM 859 O O . GLU A 1 108 ? 18.717 8.831 -16.014 1.00 82.19 108 GLU A O 1
ATOM 864 N N . ALA A 1 109 ? 19.323 7.097 -14.729 1.00 86.44 109 ALA A N 1
ATOM 865 C CA . ALA A 1 109 ? 20.394 6.652 -15.606 1.00 86.44 109 ALA A CA 1
ATOM 866 C C . ALA A 1 109 ? 19.815 6.195 -16.956 1.00 86.44 109 ALA A C 1
ATOM 868 O O . ALA A 1 109 ? 18.880 5.387 -16.987 1.00 86.44 109 ALA A O 1
ATOM 869 N N . PRO A 1 110 ? 20.322 6.705 -18.089 1.00 92.12 110 PRO A N 1
ATOM 870 C CA . PRO A 1 110 ? 19.815 6.327 -19.394 1.00 92.12 110 PRO A CA 1
ATOM 871 C C . PRO A 1 110 ? 20.498 5.048 -19.907 1.00 92.12 110 PRO A C 1
ATOM 873 O O . PRO A 1 110 ? 21.667 4.771 -19.630 1.00 92.12 110 PRO A O 1
ATOM 876 N N . GLY A 1 111 ? 19.766 4.265 -20.693 1.00 93.75 111 GLY A N 1
ATOM 877 C CA . GLY A 1 111 ? 20.231 2.999 -21.245 1.00 93.75 111 GLY A CA 1
ATOM 878 C C . GLY A 1 111 ? 19.477 2.584 -22.501 1.00 93.75 111 GLY A C 1
ATOM 879 O O . GLY A 1 111 ? 18.606 3.296 -23.003 1.00 93.75 111 GLY A O 1
ATOM 880 N N . THR A 1 112 ? 19.850 1.428 -23.045 1.00 94.88 112 THR A N 1
ATOM 881 C CA . THR A 1 112 ? 19.258 0.865 -24.268 1.00 94.88 112 THR A CA 1
ATOM 882 C C . THR A 1 112 ? 18.896 -0.594 -24.053 1.00 94.88 112 THR A C 1
ATOM 884 O O . THR A 1 112 ? 19.724 -1.356 -23.550 1.00 94.88 112 THR A O 1
ATOM 887 N N . ILE A 1 113 ? 17.701 -1.003 -24.470 1.00 93.38 113 ILE A N 1
ATOM 888 C CA . ILE A 1 113 ? 17.292 -2.410 -24.408 1.00 93.38 113 ILE A CA 1
ATOM 889 C C . ILE A 1 113 ? 18.019 -3.196 -25.492 1.00 93.38 113 ILE A C 1
ATOM 891 O O . ILE A 1 113 ? 17.915 -2.880 -26.675 1.00 93.38 113 ILE A O 1
ATOM 895 N N . LEU A 1 114 ? 18.749 -4.232 -25.094 1.00 93.69 114 LEU A N 1
ATOM 896 C CA . LEU A 1 114 ? 19.440 -5.135 -26.012 1.00 93.69 114 LEU A CA 1
ATOM 897 C C . LEU A 1 114 ? 18.666 -6.433 -26.240 1.00 93.69 114 LEU A C 1
ATOM 899 O O . LEU A 1 114 ? 18.724 -6.991 -27.332 1.00 93.69 114 LEU A O 1
ATOM 903 N N . GLU A 1 115 ? 17.943 -6.912 -25.228 1.00 91.81 115 GLU A N 1
ATOM 904 C CA . GLU A 1 115 ? 17.150 -8.141 -25.305 1.00 91.81 115 GLU A CA 1
ATOM 905 C C . GLU A 1 115 ? 15.896 -8.024 -24.437 1.00 91.81 115 GLU A C 1
ATOM 907 O O . GLU A 1 115 ? 15.942 -7.409 -23.372 1.00 91.81 115 GLU A O 1
ATOM 912 N N . LEU A 1 116 ? 14.802 -8.646 -24.877 1.00 84.88 116 LEU A N 1
ATOM 913 C CA . LEU A 1 116 ? 13.532 -8.730 -24.156 1.00 84.88 116 LEU A CA 1
ATOM 914 C C . LEU A 1 116 ? 12.860 -10.066 -24.502 1.00 84.88 116 LEU A C 1
ATOM 916 O O . LEU A 1 116 ? 12.517 -10.302 -25.661 1.00 84.88 116 LEU A O 1
ATOM 920 N N . ASP A 1 117 ? 12.701 -10.949 -23.517 1.00 79.44 117 ASP A N 1
ATOM 921 C CA . ASP A 1 117 ? 12.076 -12.266 -23.675 1.00 79.44 117 ASP A CA 1
ATOM 922 C C . ASP A 1 117 ? 11.263 -12.675 -22.433 1.00 79.44 117 ASP A C 1
ATOM 924 O O . ASP A 1 117 ? 11.128 -11.922 -21.474 1.00 79.44 117 ASP A O 1
ATOM 928 N N . ASP A 1 118 ? 10.696 -13.881 -22.431 1.00 73.12 118 ASP A N 1
ATOM 929 C CA . ASP A 1 118 ? 9.894 -14.404 -21.318 1.00 73.12 118 ASP A CA 1
ATOM 930 C C . ASP A 1 118 ? 10.692 -14.658 -20.025 1.00 73.12 118 ASP A C 1
ATOM 932 O O . ASP A 1 118 ? 10.104 -14.898 -18.968 1.00 73.12 118 ASP A O 1
ATOM 936 N N . ARG A 1 119 ? 12.025 -14.603 -20.086 1.00 75.00 119 ARG A N 1
ATOM 937 C CA . ARG A 1 119 ? 12.946 -14.851 -18.968 1.00 75.00 119 ARG A CA 1
ATOM 938 C C . ARG A 1 119 ? 13.497 -13.557 -18.382 1.00 75.00 119 ARG A C 1
ATOM 940 O O . ARG A 1 119 ? 14.027 -13.591 -17.272 1.00 75.00 119 ARG A O 1
ATOM 947 N N . GLY A 1 120 ? 13.368 -12.434 -19.084 1.00 84.12 120 GLY A N 1
ATOM 948 C CA . GLY A 1 120 ? 13.776 -11.121 -18.606 1.00 84.12 120 GLY A CA 1
ATOM 949 C C . GLY A 1 120 ? 14.192 -10.187 -19.731 1.00 84.12 120 GLY A C 1
ATOM 950 O O . GLY A 1 120 ? 13.780 -10.329 -20.880 1.00 84.12 120 GLY A O 1
ATOM 951 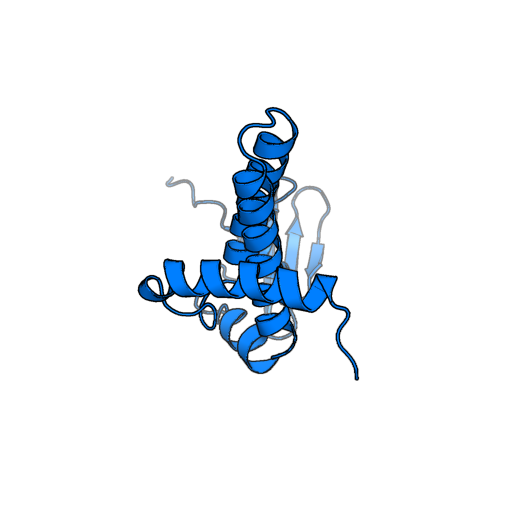N N . PHE A 1 121 ? 15.023 -9.212 -19.388 1.00 90.06 121 PHE A N 1
ATOM 952 C CA . PHE A 1 121 ? 15.516 -8.228 -20.341 1.00 90.06 121 PHE A CA 1
ATOM 953 C C . PHE A 1 121 ? 16.958 -7.830 -20.035 1.00 90.06 121 PHE A C 1
ATOM 955 O O . PHE A 1 121 ? 17.446 -7.965 -18.911 1.00 90.06 121 PHE A O 1
ATOM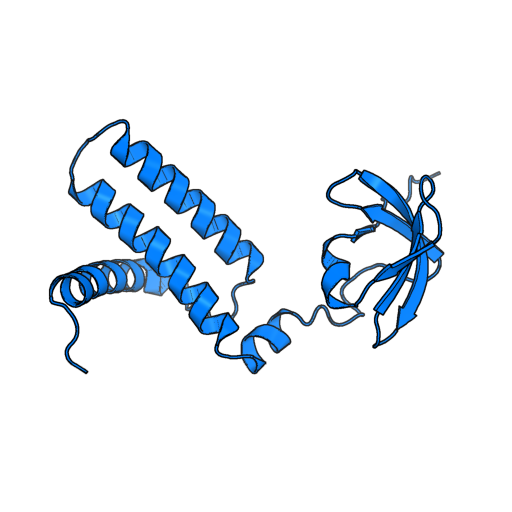 962 N N . LEU A 1 122 ? 17.662 -7.375 -21.064 1.00 93.75 122 LEU A N 1
ATOM 963 C CA . LEU A 1 122 ? 19.037 -6.898 -20.983 1.00 93.75 122 LEU A CA 1
ATOM 964 C C . LEU A 1 122 ? 19.054 -5.416 -21.328 1.00 93.75 122 LEU A C 1
ATOM 966 O O . LEU A 1 122 ? 18.620 -5.035 -22.414 1.00 93.75 122 LEU A O 1
ATOM 970 N N . VAL A 1 123 ? 19.594 -4.601 -20.428 1.00 94.81 123 VAL A N 1
ATOM 971 C CA . VAL A 1 123 ? 19.801 -3.170 -20.660 1.00 94.81 123 VAL A CA 1
ATOM 972 C C . VAL A 1 123 ? 21.291 -2.901 -20.709 1.00 94.81 123 VAL A C 1
ATOM 974 O O . VAL A 1 123 ? 22.036 -3.363 -19.849 1.00 94.81 123 VAL A O 1
ATOM 977 N N . LYS A 1 124 ? 21.726 -2.118 -21.691 1.00 96.69 124 LYS A N 1
ATOM 978 C CA . LYS A 1 124 ? 23.033 -1.472 -21.676 1.00 96.69 124 LYS A CA 1
ATOM 979 C C . LYS A 1 124 ? 22.876 -0.053 -21.157 1.00 96.69 124 LYS A C 1
ATOM 981 O O . LYS A 1 124 ? 22.421 0.817 -21.898 1.00 96.69 124 LYS A O 1
ATOM 986 N N . TRP A 1 125 ? 23.243 0.153 -19.902 1.00 94.50 125 TRP A N 1
ATOM 987 C CA . TRP A 1 125 ? 23.301 1.462 -19.269 1.00 94.50 125 TRP A CA 1
ATOM 988 C C . TRP A 1 125 ? 24.534 2.228 -19.732 1.00 94.50 125 TRP A C 1
ATOM 990 O O . TRP A 1 125 ? 25.605 1.645 -19.933 1.00 94.50 125 TRP A O 1
ATOM 1000 N N . ASP A 1 126 ? 24.384 3.536 -19.909 1.00 93.00 126 ASP A N 1
ATOM 1001 C CA . ASP A 1 126 ? 25.447 4.384 -20.452 1.00 93.00 126 ASP A CA 1
ATOM 1002 C C . ASP A 1 126 ? 26.611 4.582 -19.462 1.00 93.00 126 ASP A C 1
ATOM 1004 O O . ASP A 1 126 ? 27.744 4.829 -19.879 1.00 93.00 126 ASP A O 1
ATOM 1008 N N . ASP A 1 127 ? 26.348 4.462 -18.162 1.00 91.94 127 ASP A N 1
ATOM 1009 C CA . ASP A 1 127 ? 27.289 4.720 -17.070 1.00 91.94 127 ASP A CA 1
ATOM 1010 C C . ASP A 1 127 ? 27.927 3.448 -16.487 1.00 91.94 127 ASP A C 1
ATOM 1012 O O . ASP A 1 127 ? 29.093 3.479 -16.084 1.00 91.94 127 ASP A O 1
ATOM 1016 N N . ILE A 1 128 ? 27.197 2.328 -16.467 1.00 91.38 128 ILE A N 1
ATOM 1017 C CA . ILE A 1 128 ? 27.637 1.079 -15.817 1.00 91.38 128 ILE A CA 1
ATOM 1018 C C . ILE A 1 128 ? 27.687 -0.147 -16.739 1.00 91.38 128 ILE A C 1
ATOM 1020 O O . ILE A 1 128 ? 28.204 -1.190 -16.335 1.00 91.38 128 ILE A O 1
ATOM 1024 N N . GLY A 1 129 ? 27.233 -0.036 -17.990 1.00 92.62 129 GLY A N 1
ATOM 1025 C CA . GLY A 1 129 ? 27.289 -1.123 -18.968 1.00 92.62 129 GLY A CA 1
ATOM 1026 C C . GLY A 1 129 ? 26.089 -2.075 -18.916 1.00 92.62 129 GLY A C 1
ATOM 1027 O O . GLY A 1 129 ? 24.969 -1.675 -18.617 1.00 92.62 129 GLY A O 1
ATOM 1028 N N . GLU A 1 130 ? 26.297 -3.334 -19.304 1.00 96.81 130 GLU A N 1
ATOM 1029 C CA . GLU A 1 130 ? 25.214 -4.300 -19.533 1.00 96.81 130 GLU A CA 1
ATOM 1030 C C . GLU A 1 130 ? 24.766 -5.005 -18.248 1.00 96.81 130 GLU A C 1
ATOM 1032 O O . GLU A 1 130 ? 25.570 -5.644 -17.567 1.00 96.81 130 GLU A O 1
ATOM 1037 N N . ILE A 1 131 ? 23.468 -4.938 -17.946 1.00 94.81 131 ILE A N 1
ATOM 1038 C CA . ILE A 1 131 ? 22.850 -5.611 -16.801 1.00 94.81 131 ILE A CA 1
ATOM 1039 C C . ILE A 1 131 ? 21.598 -6.357 -17.257 1.00 94.81 131 ILE A C 1
ATOM 1041 O O . ILE A 1 131 ? 20.721 -5.802 -17.925 1.00 94.81 131 ILE A O 1
ATOM 1045 N N . ARG A 1 132 ? 21.522 -7.643 -16.893 1.00 93.56 132 ARG A N 1
ATOM 1046 C CA . ARG A 1 132 ? 20.346 -8.486 -17.115 1.00 93.56 132 ARG A CA 1
ATOM 1047 C C . ARG A 1 132 ? 19.435 -8.440 -15.901 1.00 93.56 132 ARG A C 1
ATOM 1049 O O . ARG A 1 132 ? 19.885 -8.697 -14.787 1.00 93.56 132 ARG A O 1
ATOM 1056 N N . TYR A 1 133 ? 18.159 -8.217 -16.158 1.00 86.06 133 TYR A N 1
ATOM 1057 C CA . TYR A 1 133 ? 17.116 -8.133 -15.154 1.00 86.06 133 TYR A CA 1
ATOM 1058 C C . TYR A 1 133 ? 16.065 -9.220 -15.382 1.00 86.06 133 TYR A C 1
ATOM 1060 O O . TYR A 1 133 ? 15.807 -9.602 -16.532 1.00 86.06 133 TYR A O 1
ATOM 1068 N N . PRO A 1 134 ? 15.444 -9.734 -14.312 1.00 82.94 134 PRO A N 1
ATOM 1069 C CA . PRO A 1 134 ? 14.249 -10.550 -14.438 1.00 82.94 134 PRO A CA 1
ATOM 1070 C C . PRO A 1 134 ? 13.063 -9.685 -14.898 1.00 82.94 134 PRO A C 1
ATOM 1072 O O . PRO A 1 134 ? 13.009 -8.485 -14.640 1.00 82.94 134 PRO A O 1
ATOM 1075 N N . MET A 1 135 ? 12.071 -10.298 -15.550 1.00 79.00 135 MET A N 1
ATOM 1076 C CA . MET A 1 135 ? 10.907 -9.571 -16.091 1.00 79.00 135 MET A CA 1
ATOM 1077 C C . MET A 1 135 ? 10.110 -8.807 -15.017 1.00 79.00 135 MET A C 1
ATOM 1079 O O . MET A 1 135 ? 9.441 -7.824 -15.306 1.00 79.00 135 MET A O 1
ATOM 1083 N N . GLU A 1 136 ? 10.193 -9.232 -13.759 1.00 71.12 136 GLU A N 1
ATOM 1084 C CA . GLU A 1 136 ? 9.532 -8.562 -12.638 1.00 71.12 136 GLU A CA 1
ATOM 1085 C C . GLU A 1 136 ? 10.047 -7.151 -12.335 1.00 71.12 136 GLU A C 1
ATOM 1087 O O . GLU A 1 136 ? 9.305 -6.381 -11.722 1.00 71.12 136 GLU A O 1
ATOM 1092 N N . ASP A 1 137 ? 11.250 -6.819 -12.808 1.00 79.56 137 ASP A N 1
ATOM 1093 C CA . ASP A 1 137 ? 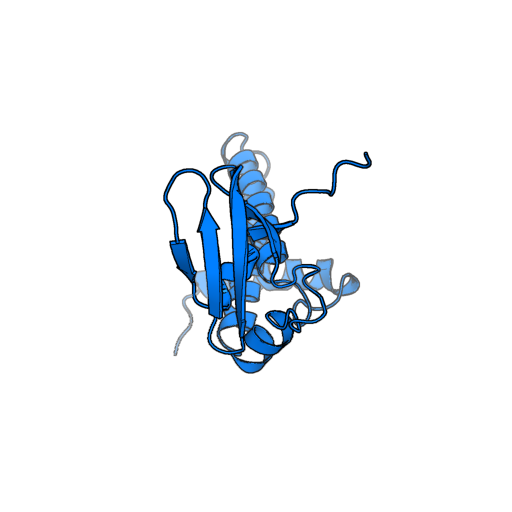11.903 -5.527 -12.599 1.00 79.56 137 ASP A CA 1
ATOM 1094 C C . ASP A 1 137 ? 11.650 -4.536 -13.742 1.00 79.56 137 ASP A C 1
ATOM 1096 O O . ASP A 1 137 ? 12.103 -3.395 -13.689 1.00 79.56 137 ASP A O 1
ATOM 1100 N N . ILE A 1 138 ? 10.896 -4.927 -14.774 1.00 77.81 138 ILE A N 1
ATOM 1101 C CA . ILE A 1 138 ? 10.650 -4.066 -15.940 1.00 77.81 138 ILE A CA 1
ATOM 1102 C C . ILE A 1 138 ? 9.903 -2.776 -15.567 1.00 77.81 138 ILE A C 1
ATOM 1104 O O . ILE A 1 138 ? 10.036 -1.767 -16.249 1.00 77.81 138 ILE A O 1
ATOM 1108 N N . CYS A 1 139 ? 9.172 -2.773 -14.445 1.00 69.94 139 CYS A N 1
ATOM 1109 C CA . CYS A 1 139 ? 8.494 -1.586 -13.918 1.00 69.94 139 CYS A CA 1
ATOM 1110 C C . CYS A 1 139 ? 9.445 -0.484 -13.435 1.00 69.94 139 CYS A C 1
ATOM 1112 O O . CYS A 1 139 ? 9.006 0.650 -13.271 1.00 69.94 139 CYS A O 1
ATOM 1114 N N . TRP A 1 140 ? 10.720 -0.802 -13.196 1.00 75.25 140 TRP A N 1
ATOM 1115 C CA . TRP A 1 140 ? 11.735 0.184 -12.821 1.00 75.25 140 TRP A CA 1
ATOM 1116 C C . TRP A 1 140 ? 12.282 0.939 -14.026 1.00 75.25 140 TRP A C 1
ATOM 1118 O O . TRP A 1 140 ? 13.053 1.881 -13.866 1.00 75.25 140 TRP A O 1
ATOM 1128 N N . ILE A 1 141 ? 11.863 0.573 -15.235 1.00 79.00 141 ILE A N 1
ATOM 1129 C CA . ILE A 1 141 ? 12.390 1.126 -16.470 1.00 79.00 141 ILE A CA 1
ATOM 1130 C C . ILE A 1 141 ? 11.271 1.791 -17.257 1.00 79.00 141 ILE A C 1
ATOM 1132 O O . ILE A 1 141 ? 10.231 1.195 -17.528 1.00 79.00 141 ILE A O 1
ATOM 1136 N N . ARG A 1 142 ? 11.507 3.039 -17.660 1.00 80.31 142 ARG A N 1
ATOM 1137 C CA . ARG A 1 142 ? 10.587 3.820 -18.492 1.00 80.31 142 ARG A CA 1
ATOM 1138 C C . ARG A 1 142 ? 11.221 4.158 -19.842 1.00 80.31 142 ARG A C 1
ATOM 1140 O O . ARG A 1 142 ? 12.434 4.368 -19.886 1.00 80.31 142 ARG A O 1
ATOM 1147 N N . PRO A 1 143 ? 10.445 4.267 -20.935 1.00 79.88 143 PRO A N 1
ATOM 1148 C CA . PRO A 1 143 ? 10.960 4.809 -22.187 1.00 79.88 143 PRO A CA 1
ATOM 1149 C C . PRO A 1 143 ? 11.445 6.247 -21.971 1.00 79.88 143 PRO A C 1
ATOM 1151 O O . PRO A 1 143 ? 10.783 7.041 -21.299 1.00 79.88 143 PRO A O 1
ATOM 1154 N N . LEU A 1 144 ? 12.583 6.596 -22.563 1.00 77.62 144 LEU A N 1
ATOM 1155 C CA . LEU A 1 144 ? 12.941 7.997 -22.763 1.00 77.62 144 LEU A CA 1
ATOM 1156 C C . LEU A 1 144 ? 12.102 8.512 -23.931 1.00 77.62 144 LEU A C 1
ATOM 1158 O O . LEU A 1 144 ? 12.128 7.912 -25.007 1.00 77.62 144 LEU A O 1
ATOM 1162 N N . GLU A 1 145 ? 11.342 9.593 -23.722 1.00 65.75 145 GLU A N 1
ATOM 1163 C CA . GLU A 1 145 ? 10.590 10.230 -24.807 1.00 65.75 145 GLU A CA 1
ATOM 1164 C C . GLU A 1 145 ? 11.534 10.477 -25.988 1.00 65.75 145 GLU A C 1
ATOM 1166 O O . GLU A 1 145 ? 12.630 11.022 -25.821 1.00 65.75 145 GLU A O 1
ATOM 1171 N N . LYS A 1 146 ? 11.127 10.035 -27.185 1.00 54.59 146 LYS A N 1
ATOM 1172 C CA . LYS A 1 146 ? 11.842 10.373 -28.414 1.00 54.59 146 LYS A CA 1
ATOM 1173 C C . LYS A 1 146 ? 11.775 11.889 -28.519 1.00 54.59 146 LYS A C 1
ATOM 1175 O O . LYS A 1 146 ? 10.703 12.436 -28.748 1.00 54.59 146 LYS A O 1
ATOM 1180 N N . THR A 1 147 ? 12.892 12.570 -28.296 1.00 42.12 147 THR A N 1
ATOM 1181 C CA . THR A 1 147 ? 12.999 13.984 -28.631 1.00 42.12 147 THR A CA 1
ATOM 1182 C C . THR A 1 147 ? 12.749 14.095 -30.127 1.00 42.12 147 THR A C 1
ATOM 1184 O O . THR A 1 147 ? 13.561 13.628 -30.927 1.00 42.12 147 THR A O 1
ATOM 1187 N N . ASP A 1 148 ? 11.588 14.639 -30.495 1.00 37.94 148 ASP A N 1
ATOM 1188 C CA . ASP A 1 148 ? 11.272 14.975 -31.877 1.00 37.94 148 ASP A CA 1
ATOM 1189 C C . ASP A 1 148 ? 12.408 15.854 -32.420 1.00 37.94 148 ASP A C 1
ATOM 1191 O 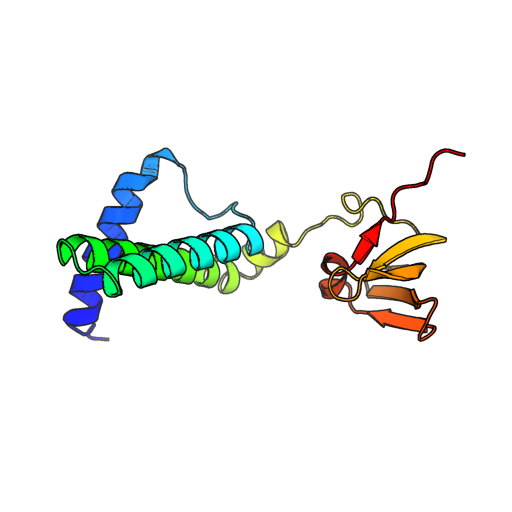O . ASP A 1 148 ? 12.729 16.904 -31.852 1.00 37.94 148 ASP A O 1
ATOM 1195 N N . ALA A 1 149 ? 13.072 15.349 -33.460 1.00 36.47 149 ALA A N 1
ATOM 1196 C CA . ALA A 1 149 ? 14.157 16.021 -34.167 1.00 36.47 149 ALA A CA 1
ATOM 1197 C C . ALA A 1 149 ? 13.638 17.155 -35.061 1.00 36.47 149 ALA A C 1
ATOM 1199 O O . ALA A 1 149 ? 12.544 16.996 -35.652 1.00 36.47 149 ALA A O 1
#

Foldseek 3Di:
DDDDPVRVVLVVLLVVLCVVVPVVPDLLQPQLVVLVVQLVVLVVQLVVCVVVVDPVVSNSNSVSSNVNSVVSSVVCVVVVVSVVVNVPPPVVVAPADQQFWKAFQPPRFIWGWNDDDQQFTWTQTPPPGIDTDGNSCCVRMHTDPDPDD

Secondary structure (DSSP, 8-state):
-PPPHHHHHHHHHHHHHHHHTGGG--GGGS-HHHHHHHHHHHHHHHHHHHHS---HHHHHHHHHHHHHHHHHHHHHHT-HHHHHHHS---TTSS---TT-EEEETTT--EEEEEEEETTEEEEEETTTEEEEE-GGGGGGEEEPP----

Sequence (149 aa):
MDVRPEIAWFAEQMSGKLDENAHKGGWNRCDPWWLLGRLREEAAELQAAMMNPGAPEVIIREAADVANFAMMIADLARNTDKWMRQRRYEATDIPIEVGDRVCDSDTEAPGTILELDDRGFLVKWDDIGEIRYPMEDICWIRPLEKTDA

Radius of gyration: 20.87 Å; chains: 1; bounding box: 48×38×56 Å

pLDDT: mean 83.5, std 16.07, range [36.47, 98.44]

Organism: NCBI:txid392015